Protein AF-A0A1I0CHV0-F1 (afdb_monomer)

InterPro domains:
  IPR035167 Protein of unknown function DUF5316 [PF17247] (23-93)

Nearest PDB structures (foldseek):
  6bqh-assembly1_A  TM=4.645E-01  e=4.351E+00  Homo sapiens
  8qhx-assembly1_D  TM=4.788E-01  e=8.820E+00  Synechocystis sp. PCC 6803
  5zhy-assembly1_C  TM=3.837E-01  e=8.820E+00  Human coronavirus 229E

pLDDT: mean 77.14, std 11.53, range [48.94, 89.38]

Solvent-accessible surface area (backbone atoms only — not comparable to full-atom values): 4953 Å² total; per-residue (Å²): 97,72,67,37,34,50,50,25,48,52,51,49,57,61,48,51,59,44,39,80,78,38,52,69,59,34,52,51,52,35,43,51,49,11,52,48,26,42,48,50,19,47,50,55,47,50,56,50,57,58,46,53,78,73,56,82,71,83,91,56,75,67,58,55,56,50,52,50,52,48,23,53,31,41,29,42,26,14,45,54,33,41,52,51,45,52,51,49,52,53,50,62,72,78,98

Organism: NCBI:txid930131

Sequence (95 aa):
MRKSILYGFAVLLLLSITSFFNFSLYLSIISIIGFGSVFISGLIVGAFVRERDLYSSTKSSNRERKDRKIGLRIAAFGLPFVITSIILFVFIHNG

Structure (mmCIF, N/CA/C/O backbone):
data_AF-A0A1I0CHV0-F1
#
_entry.id   AF-A0A1I0CHV0-F1
#
loop_
_atom_site.group_PDB
_atom_site.id
_atom_site.type_symbol
_atom_site.label_atom_id
_atom_site.label_alt_id
_atom_site.label_comp_id
_atom_site.label_asym_id
_atom_site.label_entity_id
_atom_site.label_seq_id
_atom_site.pdbx_PDB_ins_code
_atom_site.Cartn_x
_atom_site.Cartn_y
_atom_site.Cartn_z
_atom_site.occupancy
_atom_site.B_iso_or_equiv
_atom_site.auth_seq_id
_atom_site.auth_comp_id
_atom_site.auth_asym_id
_atom_site.auth_atom_id
_atom_site.pdbx_PDB_model_num
ATOM 1 N N . MET A 1 1 ? 12.515 -0.441 1.447 1.00 62.69 1 MET A N 1
ATOM 2 C CA . MET A 1 1 ? 11.313 -1.237 1.766 1.00 62.69 1 MET A CA 1
ATOM 3 C C . MET A 1 1 ? 10.947 -1.074 3.230 1.00 62.69 1 MET A C 1
ATOM 5 O O . MET A 1 1 ? 9.935 -0.441 3.465 1.00 62.69 1 MET A O 1
ATOM 9 N N . ARG A 1 2 ? 11.799 -1.469 4.195 1.00 72.12 2 ARG A N 1
ATOM 10 C CA . ARG A 1 2 ? 11.543 -1.251 5.640 1.00 72.12 2 ARG A CA 1
ATOM 11 C C . ARG A 1 2 ? 11.144 0.190 5.998 1.00 72.12 2 ARG A C 1
ATOM 13 O O . ARG A 1 2 ? 10.129 0.391 6.641 1.00 72.12 2 ARG A O 1
ATOM 20 N N . LYS A 1 3 ? 11.878 1.188 5.486 1.00 80.88 3 LYS A N 1
ATOM 21 C CA . LYS A 1 3 ? 11.551 2.612 5.698 1.00 80.88 3 LYS A CA 1
ATOM 22 C C . LYS A 1 3 ? 10.177 3.006 5.129 1.00 80.88 3 LYS A C 1
ATOM 24 O O . LYS A 1 3 ? 9.439 3.712 5.787 1.00 80.88 3 LYS A O 1
ATOM 29 N N . SER A 1 4 ? 9.817 2.518 3.939 1.00 77.56 4 SER A N 1
ATOM 30 C CA . SER A 1 4 ? 8.527 2.819 3.290 1.00 77.56 4 SER A CA 1
ATOM 31 C C . SER A 1 4 ? 7.337 2.266 4.077 1.00 77.56 4 SER A C 1
ATOM 33 O O . SER A 1 4 ? 6.348 2.966 4.240 1.00 77.56 4 SER A O 1
ATOM 35 N N . ILE A 1 5 ? 7.471 1.049 4.611 1.00 79.12 5 ILE A N 1
ATOM 36 C CA . ILE A 1 5 ? 6.470 0.439 5.498 1.00 79.12 5 ILE A CA 1
ATOM 37 C C . ILE A 1 5 ? 6.359 1.246 6.797 1.00 79.12 5 ILE A C 1
ATOM 39 O O . ILE A 1 5 ? 5.259 1.570 7.227 1.00 79.12 5 ILE A O 1
ATOM 43 N N . LEU A 1 6 ? 7.499 1.628 7.386 1.00 84.56 6 LEU A N 1
ATOM 44 C CA . LEU A 1 6 ? 7.543 2.441 8.603 1.00 84.56 6 LEU A CA 1
ATOM 45 C C . LEU A 1 6 ? 6.844 3.797 8.415 1.00 84.56 6 LEU A C 1
ATOM 47 O O . LEU A 1 6 ? 6.074 4.204 9.276 1.00 84.56 6 LEU A O 1
ATOM 51 N N 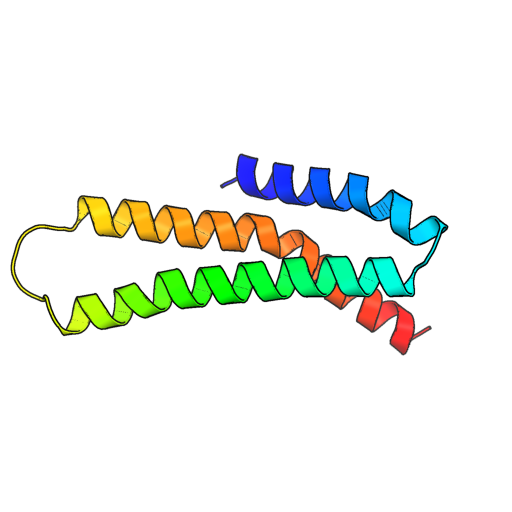. TYR A 1 7 ? 7.063 4.472 7.280 1.00 86.75 7 TYR A N 1
ATOM 52 C CA . TYR A 1 7 ? 6.346 5.707 6.951 1.00 86.75 7 TYR A CA 1
ATOM 53 C C . TYR A 1 7 ? 4.842 5.471 6.787 1.00 86.75 7 TYR A C 1
ATOM 55 O O . TYR A 1 7 ? 4.062 6.298 7.246 1.00 86.75 7 TYR A O 1
ATOM 63 N N . GLY A 1 8 ? 4.433 4.344 6.194 1.00 82.62 8 GLY A N 1
ATOM 64 C CA . GLY A 1 8 ? 3.023 3.954 6.119 1.00 82.62 8 GLY A CA 1
ATOM 65 C C . GLY A 1 8 ? 2.393 3.840 7.507 1.00 82.62 8 GLY A C 1
ATOM 66 O O . GLY A 1 8 ? 1.376 4.471 7.767 1.00 82.62 8 GLY A O 1
ATOM 67 N N . PHE A 1 9 ? 3.048 3.136 8.436 1.00 85.12 9 PHE A N 1
ATOM 68 C CA . PHE A 1 9 ? 2.592 3.042 9.827 1.00 85.12 9 PHE A CA 1
ATOM 69 C C . PHE A 1 9 ? 2.591 4.387 10.560 1.00 85.12 9 PHE A C 1
ATOM 71 O O . PHE A 1 9 ? 1.646 4.672 11.285 1.00 85.12 9 PHE A O 1
ATOM 78 N N . ALA A 1 10 ? 3.607 5.231 10.366 1.00 89.38 10 ALA A N 1
ATOM 79 C CA . ALA A 1 10 ? 3.668 6.546 11.004 1.00 89.38 10 ALA A CA 1
ATOM 80 C C . ALA A 1 10 ? 2.519 7.462 10.549 1.00 89.38 10 ALA A C 1
ATOM 82 O O . ALA A 1 10 ? 1.882 8.115 11.372 1.00 89.38 10 ALA A O 1
ATOM 83 N N . VAL A 1 11 ? 2.221 7.475 9.245 1.00 88.19 11 VAL A N 1
ATOM 84 C CA . VAL A 1 11 ? 1.091 8.232 8.685 1.00 88.19 11 VAL A CA 1
ATOM 85 C C . VAL A 1 11 ? -0.239 7.646 9.152 1.00 88.19 11 VAL A C 1
ATOM 87 O O . VAL A 1 11 ? -1.145 8.397 9.496 1.00 88.19 11 VAL A O 1
ATOM 90 N N . LEU A 1 12 ? -0.354 6.319 9.216 1.00 87.56 12 LEU A N 1
ATOM 91 C CA . LEU A 1 12 ? -1.551 5.645 9.713 1.00 87.56 12 LEU A CA 1
ATOM 92 C C . LEU A 1 12 ? -1.813 5.967 11.191 1.00 87.56 12 LEU A C 1
ATOM 94 O O . LEU A 1 12 ? -2.951 6.228 11.563 1.00 87.56 12 LEU A O 1
ATOM 98 N N . LEU A 1 13 ? -0.766 6.037 12.014 1.00 88.19 13 LEU A N 1
ATOM 99 C CA . LEU A 1 13 ? -0.858 6.414 13.426 1.00 88.19 13 LEU A CA 1
ATOM 100 C C . LEU A 1 13 ? -1.287 7.880 13.592 1.00 88.19 13 LEU A C 1
ATOM 102 O O . LEU A 1 13 ? -2.176 8.169 14.388 1.00 88.19 13 LEU A O 1
ATOM 106 N N . LEU A 1 14 ? -0.732 8.792 12.788 1.00 89.19 14 LEU A N 1
ATOM 107 C CA . LEU A 1 14 ? -1.181 10.189 12.723 1.00 89.19 14 LEU A CA 1
ATOM 108 C C . LEU A 1 14 ? -2.656 10.297 12.314 1.00 89.19 14 LEU A C 1
ATOM 110 O O . LEU A 1 14 ? -3.428 11.014 12.949 1.00 89.19 14 LEU A O 1
ATOM 114 N N . LEU A 1 15 ? -3.065 9.555 11.285 1.00 86.62 15 LEU A N 1
ATOM 115 C CA . LEU A 1 15 ? -4.452 9.526 10.824 1.00 86.62 15 LEU A CA 1
ATOM 116 C C . LEU A 1 15 ? -5.386 8.857 11.832 1.00 86.62 15 LEU A C 1
ATOM 118 O O . LEU A 1 15 ? -6.551 9.233 11.895 1.00 86.62 15 LEU A O 1
ATOM 122 N N . SER A 1 16 ? -4.904 7.945 12.677 1.00 86.12 16 SER A N 1
ATOM 123 C CA . SER A 1 16 ? -5.711 7.320 13.731 1.00 86.12 16 SER A CA 1
ATOM 124 C C . SER A 1 16 ? -6.344 8.343 14.677 1.00 86.12 16 SER A C 1
ATOM 126 O O . SER A 1 16 ? -7.407 8.072 15.228 1.00 86.12 16 SER A O 1
ATOM 128 N N . ILE A 1 17 ? -5.762 9.536 14.828 1.00 88.38 17 ILE A N 1
ATOM 129 C CA . ILE A 1 17 ? -6.349 10.626 15.621 1.00 88.38 17 ILE A CA 1
ATOM 130 C C . ILE A 1 17 ? -7.702 11.063 15.037 1.00 88.38 17 ILE A C 1
ATOM 132 O O . ILE A 1 17 ? -8.636 11.339 15.785 1.00 88.38 17 ILE A O 1
ATOM 136 N N . THR A 1 18 ? -7.859 11.057 13.707 1.00 85.06 18 THR A N 1
ATOM 137 C CA . THR A 1 18 ? -9.139 11.413 13.061 1.00 85.06 18 THR A CA 1
ATOM 138 C C . THR A 1 18 ? -10.262 10.422 13.356 1.00 85.06 18 THR A C 1
ATOM 140 O O . THR A 1 18 ? -11.428 10.817 13.326 1.00 85.06 18 THR A O 1
ATOM 143 N N . SER A 1 19 ? -9.938 9.177 13.729 1.00 83.94 19 SER A N 1
ATOM 144 C CA . SER A 1 19 ? -10.947 8.181 14.110 1.00 83.94 19 SER A CA 1
ATOM 145 C C . SER A 1 19 ? -11.752 8.592 15.348 1.00 83.94 19 SER A C 1
ATOM 147 O O . SER A 1 19 ? -12.939 8.285 15.414 1.00 83.94 19 SER A O 1
ATOM 149 N N . PHE A 1 20 ? -11.150 9.351 16.274 1.00 84.88 20 PHE A N 1
ATOM 150 C CA . PHE A 1 20 ? -11.826 9.855 17.474 1.00 84.88 20 PHE A CA 1
ATOM 151 C C . PHE A 1 20 ? -12.861 10.940 17.166 1.00 84.88 20 PHE A C 1
ATOM 153 O O . PHE A 1 20 ? -13.824 11.093 17.910 1.00 84.88 20 PHE A O 1
ATOM 160 N N . PHE A 1 21 ? -12.671 11.692 16.080 1.00 88.25 21 PHE A N 1
ATOM 161 C CA . PHE A 1 21 ? -13.589 12.759 15.681 1.00 88.25 21 PHE A CA 1
ATOM 162 C C . PHE A 1 21 ? -14.697 12.239 14.773 1.00 88.25 21 PHE A C 1
ATOM 164 O O . PHE A 1 21 ? -15.862 12.592 14.940 1.00 88.25 21 PHE A O 1
ATOM 171 N N . ASN A 1 22 ? -14.336 1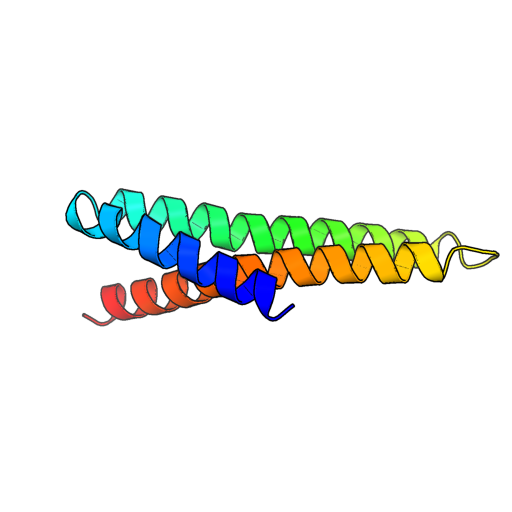1.427 13.777 1.00 86.75 22 ASN A N 1
ATOM 172 C CA . ASN A 1 22 ? -15.291 10.880 12.829 1.00 86.75 22 ASN A CA 1
ATOM 173 C C . ASN A 1 22 ? -14.762 9.586 12.206 1.00 86.75 22 ASN A C 1
ATOM 175 O O . ASN A 1 22 ? -13.925 9.585 11.298 1.00 86.75 22 ASN A O 1
ATOM 179 N N . PHE A 1 23 ? -15.315 8.472 12.672 1.00 81.81 23 PHE A N 1
ATOM 180 C CA . PHE A 1 23 ? -14.927 7.141 12.230 1.00 81.81 23 PHE A CA 1
ATOM 181 C C . PHE A 1 23 ? -15.212 6.882 10.737 1.00 81.81 23 PHE A C 1
ATOM 183 O O . PHE A 1 23 ? -14.424 6.218 10.063 1.00 81.81 23 PHE A O 1
ATOM 190 N N . SER A 1 24 ? -16.286 7.460 10.188 1.00 83.75 24 SER A N 1
ATOM 191 C CA . SER A 1 24 ? -16.650 7.310 8.770 1.00 83.75 24 SER A CA 1
ATOM 192 C C . SER A 1 24 ? -15.660 8.026 7.841 1.00 83.75 24 SER A C 1
ATOM 194 O O . SER A 1 24 ? -15.209 7.467 6.834 1.00 83.75 24 SER A O 1
ATOM 196 N N . LEU A 1 25 ? -15.236 9.240 8.215 1.00 84.94 25 LEU A N 1
ATOM 197 C CA . LEU A 1 25 ? -14.185 9.970 7.499 1.00 84.94 25 LEU A CA 1
ATOM 198 C C . LEU A 1 25 ? -12.844 9.235 7.570 1.00 84.94 25 LEU A C 1
ATOM 200 O O . LEU A 1 25 ? -12.162 9.103 6.554 1.00 84.94 25 LEU A O 1
ATOM 204 N N . TYR A 1 26 ? -12.491 8.705 8.740 1.00 85.94 26 TYR A N 1
ATOM 205 C CA . TYR A 1 26 ? -11.273 7.921 8.927 1.00 85.94 26 TYR A CA 1
ATOM 206 C C . TYR A 1 26 ? -11.224 6.686 8.014 1.00 85.94 26 TYR A C 1
ATOM 208 O O . TYR A 1 26 ? -10.248 6.495 7.281 1.00 85.94 26 TYR A O 1
ATOM 216 N N . LEU A 1 27 ? -12.298 5.889 7.985 1.00 84.69 27 LEU A N 1
ATOM 217 C CA . LEU A 1 27 ? -12.412 4.727 7.098 1.00 84.69 27 LEU A CA 1
ATOM 218 C C . LEU A 1 27 ? -12.303 5.108 5.622 1.00 84.69 27 LEU A C 1
ATOM 220 O O . LEU A 1 27 ? -11.622 4.419 4.857 1.00 84.69 27 LEU A O 1
ATOM 224 N N . SER A 1 28 ? -12.940 6.211 5.226 1.00 86.44 28 SER A N 1
ATOM 225 C CA . SER A 1 28 ? -12.896 6.709 3.849 1.00 86.44 28 SER A CA 1
ATOM 226 C C . SER A 1 28 ? -11.468 7.074 3.438 1.00 86.44 28 SER A C 1
ATOM 228 O O . SER A 1 28 ? -10.988 6.619 2.399 1.00 86.44 28 SER A O 1
ATOM 230 N N . ILE A 1 29 ? -10.748 7.823 4.278 1.00 86.81 29 ILE A N 1
ATOM 231 C CA . ILE A 1 29 ? -9.365 8.247 4.014 1.00 86.81 29 ILE A CA 1
ATOM 232 C C . ILE A 1 29 ? -8.433 7.038 3.900 1.00 86.81 29 ILE A C 1
ATOM 234 O O . ILE A 1 29 ? -7.681 6.929 2.929 1.00 86.81 29 ILE A O 1
ATOM 238 N N . ILE A 1 30 ? -8.493 6.105 4.854 1.00 88.56 30 ILE A N 1
ATOM 239 C CA . ILE A 1 30 ? -7.645 4.906 4.827 1.00 88.56 30 ILE A CA 1
ATOM 240 C C . ILE A 1 30 ? -7.942 4.054 3.600 1.00 88.56 30 ILE A C 1
ATOM 242 O O . ILE A 1 30 ? -7.010 3.570 2.959 1.00 88.56 30 ILE A O 1
ATOM 246 N N . SER A 1 31 ? -9.215 3.888 3.247 1.00 84.69 31 SER A N 1
ATOM 247 C CA . SER A 1 31 ? -9.600 3.079 2.092 1.00 84.69 31 SER A CA 1
ATOM 248 C C . SER A 1 31 ? -9.117 3.712 0.789 1.00 84.69 31 SER A C 1
ATOM 250 O O . SER A 1 31 ? -8.537 3.012 -0.037 1.00 84.69 31 SER A O 1
ATOM 252 N N . ILE A 1 32 ? -9.246 5.032 0.627 1.00 88.75 32 ILE A N 1
ATOM 253 C CA . ILE A 1 32 ? -8.732 5.753 -0.548 1.00 88.75 32 ILE A CA 1
ATOM 254 C C . ILE A 1 32 ? -7.209 5.620 -0.650 1.00 88.75 32 ILE A C 1
ATOM 256 O O . ILE A 1 32 ? -6.692 5.307 -1.721 1.00 88.75 32 ILE A O 1
ATOM 260 N N . ILE A 1 33 ? -6.475 5.814 0.449 1.00 87.38 33 ILE A N 1
ATOM 261 C CA . ILE A 1 33 ? -5.007 5.715 0.451 1.00 87.38 33 ILE A CA 1
ATOM 262 C C . ILE A 1 33 ? -4.560 4.270 0.197 1.00 87.38 33 ILE A C 1
ATOM 264 O O . ILE A 1 33 ? -3.658 4.029 -0.611 1.00 87.38 33 ILE A O 1
ATOM 268 N N . GLY A 1 34 ? -5.198 3.297 0.846 1.00 85.56 34 GLY A N 1
ATOM 269 C CA . GLY A 1 34 ? -4.907 1.874 0.698 1.00 85.56 34 GLY A CA 1
ATOM 270 C C . GLY A 1 34 ? -5.174 1.372 -0.719 1.00 85.56 34 GLY A C 1
ATOM 271 O O . GLY A 1 34 ? -4.260 0.881 -1.380 1.00 85.56 34 GLY A O 1
ATOM 272 N N . PHE A 1 35 ? -6.391 1.551 -1.234 1.00 85.31 35 PHE A N 1
ATOM 273 C CA . PHE A 1 35 ? -6.721 1.139 -2.600 1.00 85.31 35 PHE A CA 1
ATOM 274 C C . PHE A 1 35 ? -5.960 1.949 -3.645 1.00 85.31 35 PHE A C 1
ATOM 276 O O . PHE A 1 35 ? -5.439 1.368 -4.594 1.00 85.31 35 PHE A O 1
ATOM 283 N N . GLY A 1 36 ? -5.829 3.263 -3.462 1.00 86.12 36 GLY A N 1
ATOM 284 C CA . GLY A 1 36 ? -5.115 4.133 -4.394 1.00 86.12 36 GLY A CA 1
ATOM 285 C C . GLY A 1 36 ? -3.647 3.743 -4.543 1.00 86.12 36 GLY A C 1
ATOM 286 O O . GLY A 1 36 ? -3.140 3.640 -5.656 1.00 86.12 36 GLY A O 1
ATOM 287 N N . SER A 1 37 ? -2.959 3.444 -3.443 1.00 84.69 37 SER A N 1
ATOM 288 C CA . SER A 1 37 ? -1.555 3.017 -3.481 1.00 84.69 37 SER A CA 1
ATOM 289 C C . SER A 1 37 ? -1.359 1.637 -4.120 1.00 84.69 37 SER A C 1
ATOM 291 O O . SER A 1 37 ? -0.408 1.458 -4.887 1.00 84.69 37 SER A O 1
ATOM 293 N N . VAL A 1 38 ? -2.260 0.679 -3.876 1.00 83.75 38 VAL A N 1
ATOM 294 C CA . VAL A 1 38 ? -2.248 -0.626 -4.560 1.00 83.75 38 VAL A CA 1
ATOM 295 C C . VAL A 1 38 ? -2.538 -0.457 -6.048 1.00 83.75 38 VAL A C 1
ATOM 297 O O . VAL A 1 38 ? -1.814 -1.014 -6.871 1.00 83.75 38 VAL A O 1
ATOM 300 N N . PHE A 1 39 ? -3.534 0.352 -6.405 1.00 85.12 39 PHE A N 1
ATOM 301 C CA . PHE A 1 39 ? -3.919 0.610 -7.789 1.00 85.12 39 PHE A CA 1
ATOM 302 C C . PHE A 1 39 ? -2.798 1.295 -8.575 1.00 85.12 39 PHE A C 1
ATOM 304 O O . PHE A 1 39 ? -2.419 0.824 -9.644 1.00 85.12 39 PHE A O 1
ATOM 311 N N . ILE A 1 40 ? -2.192 2.348 -8.019 1.00 84.94 40 ILE A N 1
ATOM 312 C CA . ILE A 1 40 ? -1.044 3.038 -8.623 1.00 84.94 40 ILE A CA 1
ATOM 313 C C . ILE A 1 40 ? 0.144 2.083 -8.752 1.00 84.94 40 ILE A C 1
ATOM 315 O O . ILE A 1 40 ? 0.792 2.049 -9.795 1.00 84.94 40 ILE A O 1
ATOM 319 N N . SER A 1 41 ? 0.430 1.271 -7.730 1.00 83.75 41 SER A N 1
ATOM 320 C CA . SER A 1 41 ? 1.494 0.267 -7.815 1.00 83.75 41 SER A CA 1
ATOM 321 C C . SER A 1 41 ? 1.224 -0.759 -8.920 1.00 83.75 41 SER A C 1
ATOM 323 O O . SER A 1 41 ? 2.125 -1.066 -9.700 1.00 83.75 41 SER A O 1
ATOM 325 N N . GLY A 1 42 ? -0.016 -1.237 -9.031 1.00 80.56 42 GLY A N 1
ATOM 326 C CA . GLY A 1 42 ? -0.463 -2.158 -10.071 1.00 80.56 42 GLY A CA 1
ATOM 327 C C . GLY A 1 42 ? -0.375 -1.558 -11.471 1.00 80.56 42 GLY A C 1
ATOM 328 O O . GLY A 1 42 ? 0.115 -2.227 -12.372 1.00 80.56 42 GLY A O 1
ATOM 329 N N . LEU A 1 43 ? -0.757 -0.290 -11.652 1.00 82.75 43 LEU A N 1
ATOM 330 C CA . LEU A 1 43 ? -0.601 0.429 -12.920 1.00 82.75 43 LEU A CA 1
ATOM 331 C C . LEU A 1 43 ? 0.865 0.594 -13.303 1.00 82.75 43 LEU A C 1
ATOM 333 O O . LEU A 1 43 ? 1.227 0.320 -14.442 1.00 82.75 43 LEU A O 1
ATOM 337 N N . ILE A 1 44 ? 1.711 0.996 -12.354 1.00 79.88 44 ILE A N 1
ATOM 338 C CA . ILE A 1 44 ? 3.152 1.140 -12.574 1.00 79.88 44 ILE A CA 1
ATOM 339 C C . ILE A 1 44 ? 3.726 -0.214 -12.990 1.00 79.88 44 ILE A C 1
ATOM 341 O O . ILE A 1 44 ? 4.318 -0.324 -14.053 1.00 79.88 44 ILE A O 1
ATOM 345 N N . VAL A 1 45 ? 3.510 -1.273 -12.208 1.00 75.69 45 VAL A N 1
ATOM 346 C CA . 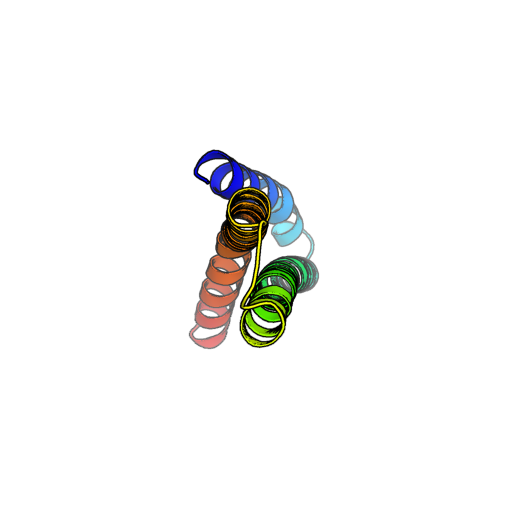VAL A 1 45 ? 4.047 -2.608 -12.519 1.00 75.69 45 VAL A CA 1
ATOM 347 C C . VAL A 1 45 ? 3.451 -3.176 -13.816 1.00 75.69 45 VAL A C 1
ATOM 349 O O . VAL A 1 45 ? 4.191 -3.744 -14.615 1.00 75.69 45 VAL A O 1
ATOM 352 N N . GLY A 1 46 ? 2.149 -3.010 -14.048 1.00 68.69 46 GLY A N 1
ATOM 353 C CA . GLY A 1 46 ? 1.426 -3.530 -15.212 1.00 68.69 46 GLY A CA 1
ATOM 354 C C . GLY A 1 46 ? 1.773 -2.825 -16.524 1.00 68.69 46 GLY A C 1
ATOM 355 O O . GLY A 1 46 ? 1.917 -3.496 -17.545 1.00 68.69 46 GLY A O 1
ATOM 356 N N . ALA A 1 47 ? 1.993 -1.507 -16.504 1.00 66.44 47 ALA A N 1
ATOM 357 C CA . ALA A 1 47 ? 2.490 -0.765 -17.663 1.00 66.44 47 ALA A CA 1
ATOM 358 C C . ALA A 1 47 ? 3.847 -1.315 -18.140 1.00 66.44 47 ALA A C 1
ATOM 360 O O . ALA A 1 47 ? 4.062 -1.473 -19.340 1.00 66.44 47 ALA A O 1
ATOM 361 N N . PHE A 1 48 ? 4.719 -1.713 -17.209 1.00 61.12 48 PHE A N 1
ATOM 362 C CA . PHE A 1 48 ? 6.032 -2.270 -17.543 1.00 61.12 48 PHE A CA 1
ATOM 363 C C . PHE A 1 48 ? 6.000 -3.725 -18.007 1.00 61.12 48 PHE A C 1
ATOM 365 O O . PHE A 1 48 ? 6.822 -4.109 -18.836 1.00 61.12 48 PHE A O 1
ATOM 372 N N . VAL A 1 49 ? 5.064 -4.547 -17.515 1.00 60.53 49 VAL A N 1
ATOM 373 C CA . VAL A 1 49 ? 4.872 -5.904 -18.063 1.00 60.53 49 VAL A CA 1
ATOM 374 C C . VAL A 1 49 ? 4.519 -5.815 -19.550 1.00 60.53 49 VAL A C 1
ATOM 376 O O . VAL A 1 49 ? 5.074 -6.560 -20.350 1.00 60.53 49 VAL A O 1
ATOM 379 N N . ARG A 1 50 ? 3.695 -4.833 -19.934 1.00 58.84 50 ARG A N 1
ATOM 380 C CA . ARG A 1 50 ? 3.289 -4.610 -21.327 1.00 58.84 50 ARG A CA 1
ATOM 381 C C . ARG A 1 50 ? 4.420 -4.073 -22.217 1.00 58.84 50 ARG A C 1
ATOM 383 O O . ARG A 1 50 ? 4.490 -4.440 -23.384 1.00 58.84 50 ARG A O 1
ATOM 390 N N . GLU A 1 51 ? 5.328 -3.251 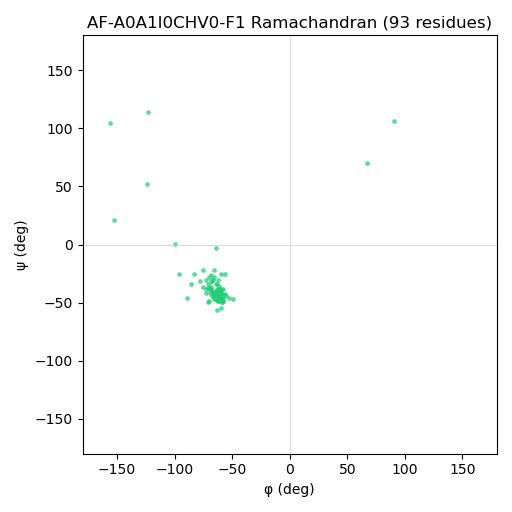-21.683 1.00 55.03 51 GLU A N 1
ATOM 391 C CA . GLU A 1 51 ? 6.550 -2.827 -22.397 1.00 55.03 51 GLU A CA 1
ATOM 392 C C . GLU A 1 51 ? 7.546 -3.979 -22.605 1.00 55.03 51 GLU A C 1
ATOM 394 O O . GLU A 1 51 ? 8.229 -4.020 -23.628 1.00 55.03 51 GLU A O 1
ATOM 399 N N . ARG A 1 52 ? 7.614 -4.938 -21.672 1.00 54.16 52 ARG A N 1
ATOM 400 C CA . ARG A 1 52 ? 8.489 -6.119 -21.763 1.00 54.16 52 ARG A CA 1
ATOM 401 C C . ARG A 1 52 ? 8.180 -6.999 -22.973 1.00 54.16 52 ARG A C 1
ATOM 403 O O . ARG A 1 52 ? 9.108 -7.507 -23.596 1.00 54.16 52 ARG A O 1
ATOM 410 N N . ASP A 1 53 ? 6.897 -7.144 -23.296 1.00 56.25 53 ASP A N 1
ATOM 411 C CA . ASP A 1 53 ? 6.433 -7.936 -24.439 1.00 56.25 53 ASP A CA 1
ATOM 412 C C . ASP A 1 53 ? 6.657 -7.210 -25.780 1.00 56.25 53 ASP A C 1
ATOM 414 O O . ASP A 1 53 ? 6.755 -7.854 -26.822 1.00 56.25 53 ASP A O 1
ATOM 418 N N . LEU A 1 54 ? 6.787 -5.876 -25.761 1.00 54.12 54 LEU A N 1
ATOM 419 C CA . LEU A 1 54 ? 6.975 -5.039 -26.955 1.00 54.12 54 LEU A CA 1
ATOM 420 C C . LEU A 1 54 ? 8.451 -4.705 -27.257 1.00 54.12 54 LEU A C 1
ATOM 422 O O . LEU A 1 54 ? 8.790 -4.472 -28.414 1.00 54.12 54 LEU A O 1
ATOM 426 N N . TYR A 1 55 ? 9.338 -4.703 -26.253 1.00 52.34 55 TYR A N 1
ATOM 427 C CA . TYR A 1 55 ? 10.747 -4.290 -26.375 1.00 52.34 55 TYR A CA 1
ATOM 428 C C . TYR A 1 55 ? 11.733 -5.385 -25.928 1.00 52.34 55 TYR A C 1
ATOM 430 O O . TYR A 1 55 ? 12.644 -5.149 -25.132 1.00 52.34 55 TYR A O 1
ATOM 438 N N . SER A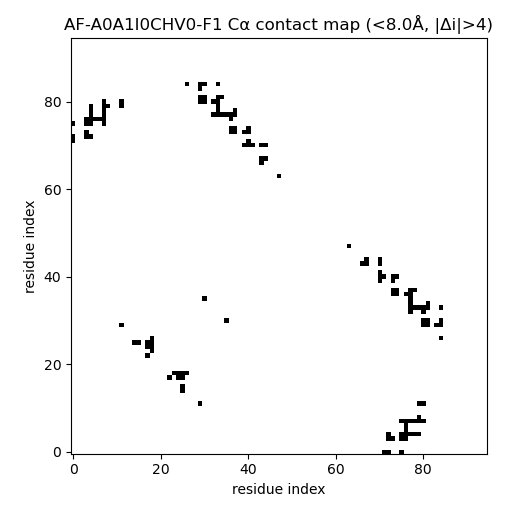 1 56 ? 11.593 -6.597 -26.471 1.00 48.94 56 SER A N 1
ATOM 439 C CA . SER A 1 56 ? 12.498 -7.734 -26.217 1.00 48.94 56 SER A CA 1
ATOM 440 C C . SER A 1 56 ? 13.945 -7.536 -26.711 1.00 48.94 56 SER A C 1
ATOM 442 O O . SER A 1 56 ? 14.809 -8.368 -26.430 1.00 48.94 56 SER A O 1
ATOM 444 N N . SER A 1 57 ? 14.267 -6.417 -27.367 1.00 50.16 57 SER A N 1
ATOM 445 C CA . SER A 1 57 ? 15.617 -6.113 -27.839 1.00 50.16 57 SER A CA 1
ATOM 446 C C . SER A 1 57 ? 16.145 -4.785 -27.291 1.00 50.16 57 SER A C 1
ATOM 448 O O . SER A 1 57 ? 15.750 -3.704 -27.713 1.00 50.16 57 SER A O 1
ATOM 450 N N . THR A 1 58 ? 17.185 -4.916 -26.461 1.00 51.84 58 THR A N 1
ATOM 451 C CA . THR A 1 58 ? 18.303 -3.964 -26.327 1.00 51.84 58 THR A CA 1
ATOM 452 C C . THR A 1 58 ? 18.151 -2.846 -25.274 1.00 51.84 58 THR A C 1
ATOM 454 O O . THR A 1 58 ? 17.526 -1.818 -25.483 1.00 51.84 58 THR A O 1
ATOM 457 N N . LYS A 1 59 ? 18.893 -3.014 -24.161 1.00 50.44 59 LYS A N 1
ATOM 458 C CA . LYS A 1 59 ? 19.372 -1.972 -23.218 1.00 50.44 59 LYS A CA 1
ATOM 459 C C . LYS A 1 59 ? 18.330 -1.212 -22.359 1.00 50.44 59 LYS A C 1
ATOM 461 O O . LYS A 1 59 ? 18.215 0.002 -22.469 1.00 50.44 59 LYS A O 1
ATOM 466 N N . SER A 1 60 ? 17.698 -1.856 -21.367 1.00 54.50 60 SER A N 1
ATOM 467 C CA . SER A 1 60 ? 17.066 -1.106 -20.244 1.00 54.50 60 SER A CA 1
ATOM 468 C C . SER A 1 60 ? 16.952 -1.857 -18.898 1.00 54.50 60 SER A C 1
ATOM 470 O O . SER A 1 60 ? 16.186 -1.478 -18.014 1.00 54.50 60 SER A O 1
ATOM 472 N N . SER A 1 61 ? 17.750 -2.904 -18.655 1.00 63.09 61 SER A N 1
ATOM 473 C CA . SER A 1 61 ? 17.594 -3.754 -17.453 1.00 63.09 61 SER A CA 1
ATOM 474 C C . SER A 1 61 ? 17.749 -3.016 -16.108 1.00 63.09 61 SER A C 1
ATOM 476 O O . SER A 1 61 ? 17.201 -3.444 -15.089 1.00 63.09 61 SER A O 1
ATOM 478 N N . ASN A 1 62 ? 18.488 -1.901 -16.076 1.00 65.94 62 ASN A N 1
ATOM 479 C CA . ASN A 1 62 ? 18.757 -1.153 -14.845 1.00 65.94 62 ASN A CA 1
ATOM 480 C C . ASN A 1 62 ? 17.649 -0.140 -14.499 1.00 65.94 62 ASN A C 1
ATOM 482 O O . ASN A 1 62 ? 17.356 0.059 -13.317 1.00 65.94 62 ASN A O 1
ATOM 486 N N . ARG A 1 63 ? 17.007 0.468 -15.510 1.00 66.50 63 ARG A N 1
ATOM 487 C CA . ARG A 1 63 ? 15.851 1.365 -15.319 1.00 66.50 63 ARG A CA 1
ATOM 488 C C . ARG A 1 63 ? 14.640 0.562 -14.867 1.00 66.50 63 ARG A C 1
ATOM 490 O O . ARG A 1 63 ? 14.104 0.808 -13.794 1.00 66.50 63 ARG A O 1
ATOM 497 N N . GLU A 1 64 ? 14.366 -0.529 -15.566 1.00 67.56 64 GLU A N 1
ATOM 498 C CA . GLU A 1 64 ? 13.258 -1.430 -15.267 1.00 67.56 64 GLU A CA 1
ATOM 499 C C . GLU A 1 64 ? 13.315 -2.008 -13.835 1.00 67.56 64 GLU A C 1
ATOM 501 O O . GLU A 1 64 ? 12.328 -2.024 -13.094 1.00 67.56 64 GLU A O 1
ATOM 506 N N . ARG A 1 65 ? 14.507 -2.417 -13.370 1.00 71.25 65 ARG A N 1
ATOM 507 C CA . ARG A 1 65 ? 14.715 -2.855 -11.975 1.00 71.25 65 ARG A CA 1
ATOM 508 C C . ARG A 1 65 ? 14.492 -1.731 -10.961 1.00 71.25 65 ARG A C 1
ATOM 510 O O . ARG A 1 65 ? 14.077 -2.017 -9.835 1.00 71.25 65 ARG A O 1
ATOM 517 N N . LYS A 1 66 ? 14.813 -0.481 -11.302 1.00 74.62 66 LYS A N 1
ATOM 518 C CA . LYS A 1 66 ? 14.621 0.682 -10.424 1.00 74.62 66 LYS A CA 1
ATOM 519 C C . LYS A 1 66 ? 13.139 1.036 -10.318 1.00 74.62 66 LYS A C 1
ATOM 521 O O . LYS A 1 66 ? 12.659 1.237 -9.205 1.00 74.62 66 LYS A O 1
ATOM 526 N N . ASP A 1 67 ? 12.414 0.988 -11.423 1.00 69.38 67 ASP A N 1
ATOM 527 C CA . ASP A 1 67 ? 11.002 1.363 -11.479 1.00 69.38 67 ASP A CA 1
ATOM 528 C C . ASP A 1 67 ? 10.109 0.286 -10.849 1.00 69.38 67 ASP A C 1
ATOM 530 O O . ASP A 1 67 ? 9.240 0.597 -10.030 1.00 69.38 67 ASP A O 1
ATOM 534 N N . ARG A 1 68 ? 10.444 -1.001 -11.026 1.00 73.81 68 ARG A N 1
ATOM 535 C CA . ARG A 1 68 ? 9.823 -2.098 -10.258 1.00 73.81 68 ARG A CA 1
ATOM 536 C C . ARG A 1 68 ? 10.048 -1.951 -8.749 1.00 73.81 68 ARG A C 1
ATOM 538 O O . ARG A 1 68 ? 9.146 -2.218 -7.955 1.00 73.81 68 ARG A O 1
ATOM 545 N N . LYS A 1 69 ? 11.234 -1.496 -8.323 1.00 78.38 69 LYS A N 1
ATOM 546 C CA . LYS A 1 69 ? 11.512 -1.197 -6.904 1.00 78.38 69 LYS A CA 1
ATOM 547 C C . LYS A 1 69 ? 10.688 -0.014 -6.392 1.00 78.38 69 LYS A C 1
ATOM 549 O O . LYS A 1 69 ? 10.386 0.005 -5.200 1.00 78.38 69 LYS A O 1
ATOM 554 N N . ILE A 1 70 ? 10.352 0.959 -7.239 1.00 80.00 70 ILE A N 1
ATOM 555 C CA . ILE A 1 70 ? 9.481 2.088 -6.882 1.00 80.00 70 ILE A CA 1
ATOM 556 C C . ILE A 1 70 ? 8.044 1.596 -6.711 1.00 80.00 70 ILE A C 1
ATOM 558 O O . ILE A 1 70 ? 7.475 1.809 -5.642 1.00 80.00 70 ILE A O 1
ATOM 562 N N . GLY A 1 71 ? 7.512 0.839 -7.676 1.00 78.56 71 GLY A N 1
ATOM 563 C CA . GLY A 1 71 ? 6.183 0.226 -7.574 1.00 78.56 71 GLY A CA 1
ATOM 564 C C . GLY A 1 71 ? 6.025 -0.596 -6.293 1.00 78.56 71 GLY A C 1
ATOM 565 O O . GLY A 1 71 ? 5.071 -0.398 -5.540 1.00 78.56 71 GLY A O 1
ATOM 566 N N . LEU A 1 72 ? 7.018 -1.428 -5.957 1.00 81.25 72 LEU A N 1
ATOM 567 C CA . LEU A 1 72 ? 6.982 -2.232 -4.731 1.00 81.25 72 LEU A CA 1
ATOM 568 C C . LEU A 1 72 ? 7.066 -1.391 -3.445 1.00 81.25 72 LEU A C 1
ATOM 570 O O . LEU A 1 72 ? 6.522 -1.782 -2.418 1.00 81.25 72 LEU A O 1
ATOM 574 N N . ARG A 1 73 ? 7.754 -0.240 -3.466 1.00 82.50 73 ARG A N 1
ATOM 575 C CA . ARG A 1 73 ? 7.795 0.685 -2.317 1.00 82.50 73 ARG A CA 1
ATOM 576 C C . ARG A 1 73 ? 6.456 1.382 -2.108 1.00 82.50 73 ARG A C 1
ATOM 578 O O . ARG A 1 73 ? 6.085 1.570 -0.955 1.00 82.50 73 ARG A O 1
ATOM 585 N N . ILE A 1 74 ? 5.766 1.740 -3.190 1.00 81.12 74 ILE A N 1
ATOM 586 C CA . ILE A 1 74 ? 4.432 2.351 -3.147 1.00 81.12 74 ILE A CA 1
ATOM 587 C C . ILE A 1 74 ? 3.422 1.342 -2.593 1.00 81.12 74 ILE A C 1
ATOM 589 O O . ILE A 1 74 ? 2.720 1.660 -1.638 1.00 81.12 74 ILE A O 1
ATOM 593 N N . ALA A 1 75 ? 3.436 0.099 -3.089 1.00 80.62 75 ALA A N 1
ATOM 594 C CA . ALA A 1 75 ? 2.617 -0.975 -2.523 1.00 80.62 75 ALA A CA 1
ATOM 595 C C . ALA A 1 75 ? 2.921 -1.194 -1.036 1.00 80.62 75 ALA A C 1
ATOM 597 O O . ALA A 1 75 ? 2.008 -1.253 -0.223 1.00 80.62 75 ALA A O 1
ATOM 598 N N . ALA A 1 76 ? 4.201 -1.254 -0.657 1.00 82.81 76 ALA A N 1
ATOM 599 C CA . ALA A 1 76 ? 4.603 -1.461 0.732 1.00 82.81 76 ALA A CA 1
ATOM 600 C C . ALA A 1 76 ? 4.220 -0.296 1.669 1.00 82.81 76 ALA A C 1
ATOM 602 O O . ALA A 1 76 ? 4.031 -0.522 2.859 1.00 82.81 76 ALA A O 1
ATOM 603 N N . PHE A 1 77 ? 4.115 0.933 1.155 1.00 83.12 77 PHE A N 1
ATOM 604 C CA . PHE A 1 77 ? 3.584 2.079 1.901 1.00 83.12 77 PHE A CA 1
ATOM 605 C C . PHE A 1 77 ? 2.063 1.988 2.084 1.00 83.12 77 PHE A C 1
ATOM 607 O O . PHE A 1 77 ? 1.558 2.329 3.146 1.00 83.12 77 PHE A O 1
ATOM 614 N N . GLY A 1 78 ? 1.352 1.506 1.063 1.00 77.00 78 GLY A N 1
ATOM 615 C CA . GLY A 1 78 ? -0.097 1.308 1.054 1.00 77.00 78 GLY A CA 1
ATOM 616 C C . GLY A 1 78 ? -0.616 0.148 1.892 1.00 77.00 78 GLY A C 1
ATOM 617 O O . GLY A 1 78 ? -1.727 0.182 2.414 1.00 77.00 78 GLY A O 1
ATOM 618 N N . LEU A 1 79 ? 0.207 -0.887 2.023 1.00 83.00 79 LEU A N 1
ATOM 619 C CA . LEU A 1 79 ? -0.146 -2.164 2.635 1.00 83.00 79 LEU A CA 1
ATOM 620 C C . LEU A 1 79 ? -0.695 -2.037 4.071 1.00 83.00 79 LEU A C 1
ATOM 622 O O . LEU A 1 79 ? -1.727 -2.649 4.344 1.00 83.00 79 LEU A O 1
ATOM 626 N N . PRO A 1 80 ? -0.101 -1.223 4.971 1.00 85.50 80 PRO A N 1
ATOM 627 C CA . PRO A 1 80 ? -0.663 -0.971 6.297 1.00 85.50 80 PRO A CA 1
ATOM 628 C C . PRO A 1 80 ? -2.100 -0.439 6.248 1.00 85.50 80 PRO A C 1
ATOM 630 O O . PRO A 1 80 ? -2.945 -0.929 6.985 1.00 85.50 80 PRO A O 1
ATOM 633 N N . PHE A 1 81 ? -2.407 0.490 5.336 1.00 86.81 81 PHE A N 1
ATOM 634 C CA . PHE A 1 81 ? -3.751 1.059 5.189 1.00 86.81 81 PHE A CA 1
ATOM 635 C C . PHE A 1 81 ? -4.769 0.014 4.737 1.00 86.81 81 PHE A C 1
ATOM 637 O O . PHE A 1 81 ? -5.870 -0.051 5.277 1.00 86.81 81 PHE A O 1
ATOM 644 N N . VAL A 1 82 ? -4.388 -0.840 3.784 1.00 83.25 82 VAL A N 1
ATOM 645 C CA . VAL A 1 82 ? -5.248 -1.933 3.309 1.00 83.25 82 VAL A CA 1
ATOM 646 C C . VAL A 1 82 ? -5.518 -2.937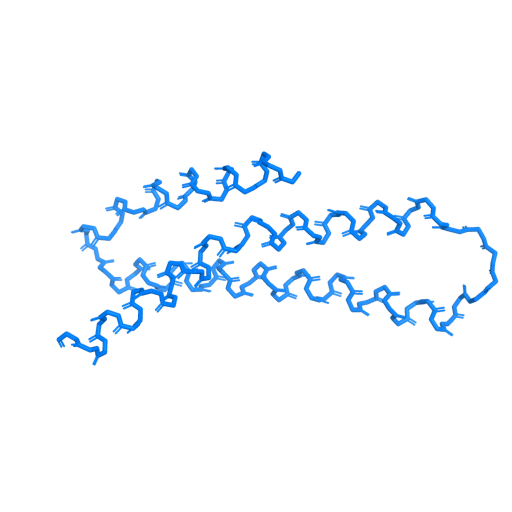 4.428 1.00 83.25 82 VAL A C 1
ATOM 648 O O . VAL A 1 82 ? -6.672 -3.283 4.661 1.00 83.25 82 VAL A O 1
ATOM 651 N N . ILE A 1 83 ? -4.481 -3.364 5.158 1.00 85.38 83 ILE A N 1
ATOM 652 C CA . ILE A 1 83 ? -4.633 -4.285 6.293 1.00 85.38 83 ILE A CA 1
ATOM 653 C C . ILE A 1 83 ? -5.560 -3.681 7.348 1.00 85.38 83 ILE A C 1
ATOM 655 O O . ILE A 1 83 ? -6.500 -4.341 7.782 1.00 85.38 83 ILE A O 1
ATOM 659 N N . THR A 1 84 ? -5.332 -2.428 7.744 1.00 84.06 84 THR A N 1
ATOM 660 C CA . THR A 1 84 ? -6.162 -1.760 8.751 1.00 84.06 84 THR A CA 1
ATOM 661 C C . THR A 1 84 ? -7.605 -1.600 8.280 1.00 84.06 84 THR A C 1
ATOM 663 O O . THR A 1 84 ? -8.513 -1.847 9.067 1.00 84.06 84 THR A O 1
ATOM 666 N N . SER A 1 85 ? -7.837 -1.255 7.010 1.00 81.94 85 SER A N 1
ATOM 667 C CA . SER A 1 85 ? -9.188 -1.175 6.440 1.00 81.94 85 SER A CA 1
ATOM 668 C C . SER A 1 85 ? -9.906 -2.528 6.499 1.00 81.94 85 SER A C 1
ATOM 670 O O . SER A 1 85 ? -11.031 -2.591 6.987 1.00 81.94 85 SER A O 1
ATOM 672 N N . ILE A 1 86 ? -9.239 -3.626 6.114 1.00 83.56 86 ILE A N 1
ATOM 673 C CA . ILE A 1 86 ? -9.808 -4.984 6.188 1.00 83.56 86 ILE A CA 1
ATOM 674 C C . ILE A 1 86 ? -10.120 -5.369 7.637 1.00 83.56 86 ILE A C 1
ATOM 676 O O . ILE A 1 86 ? -11.221 -5.834 7.915 1.00 83.56 86 ILE A O 1
ATOM 680 N N . ILE A 1 87 ? -9.178 -5.163 8.564 1.00 84.88 87 ILE A N 1
ATOM 681 C CA . ILE 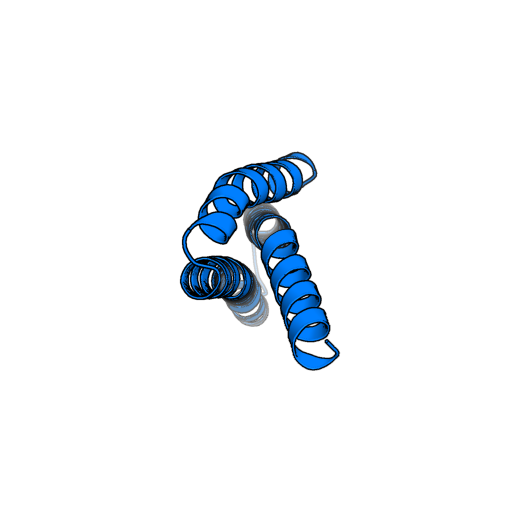A 1 87 ? -9.371 -5.490 9.985 1.00 84.88 87 ILE A CA 1
ATOM 682 C C . ILE A 1 87 ? -10.575 -4.734 10.544 1.00 84.88 87 ILE A C 1
ATOM 684 O O . ILE A 1 87 ? -11.437 -5.347 11.166 1.00 84.88 87 ILE A O 1
ATOM 688 N N . LEU A 1 88 ? -10.657 -3.424 10.300 1.00 81.44 88 LEU A N 1
ATOM 689 C CA . LEU A 1 88 ? -11.772 -2.607 10.772 1.00 81.44 88 LEU A CA 1
ATOM 690 C C . LEU A 1 88 ? -13.090 -3.043 10.142 1.00 81.44 88 LEU A C 1
ATOM 692 O O . LEU A 1 88 ? -14.077 -3.173 10.854 1.00 81.44 88 LEU A O 1
ATOM 696 N N . PHE A 1 89 ? -13.105 -3.323 8.841 1.00 79.94 89 PHE A N 1
ATOM 697 C CA . PHE A 1 89 ? -14.295 -3.807 8.149 1.00 79.94 89 PHE A CA 1
ATOM 698 C C . PHE A 1 89 ? -14.819 -5.114 8.758 1.00 79.94 89 PHE A C 1
ATOM 700 O O . PHE A 1 89 ? -16.005 -5.218 9.065 1.00 79.94 89 PHE A O 1
ATOM 707 N N . VAL A 1 90 ? -13.935 -6.088 9.003 1.00 82.00 90 VAL A N 1
ATOM 708 C CA . VAL A 1 90 ? -14.293 -7.361 9.652 1.00 82.00 90 VAL A CA 1
ATOM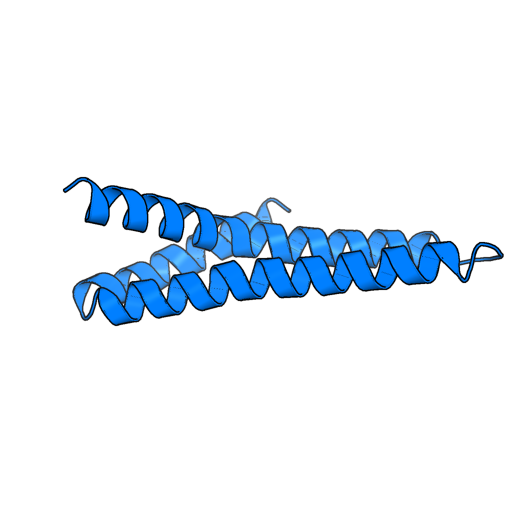 709 C C . VAL A 1 90 ? -14.799 -7.138 11.077 1.00 82.00 90 VAL A C 1
ATOM 711 O O . VAL A 1 90 ? -15.766 -7.776 11.484 1.00 82.00 90 VAL A O 1
ATOM 714 N N . PHE A 1 91 ? -14.173 -6.236 11.832 1.00 81.69 91 PHE A N 1
ATOM 715 C CA . PHE A 1 91 ? -14.562 -5.956 13.215 1.00 81.69 91 PHE A CA 1
ATOM 716 C C . PHE A 1 91 ? -15.930 -5.272 13.311 1.00 81.69 91 PHE A C 1
ATOM 718 O O . PHE A 1 91 ? -16.713 -5.604 14.188 1.00 81.69 91 PHE A O 1
ATOM 725 N N . ILE A 1 92 ? -16.235 -4.352 12.391 1.00 78.31 92 ILE A N 1
ATOM 726 C CA . ILE A 1 92 ? -17.539 -3.676 12.313 1.00 78.31 92 ILE A CA 1
ATOM 727 C C . ILE A 1 92 ? -18.643 -4.652 11.901 1.00 78.31 92 ILE A C 1
ATOM 729 O O . ILE A 1 92 ? -19.771 -4.513 12.350 1.00 78.31 92 ILE A O 1
ATOM 733 N N . HIS A 1 93 ? -18.348 -5.609 11.016 1.00 66.81 93 HIS A N 1
ATOM 734 C CA . H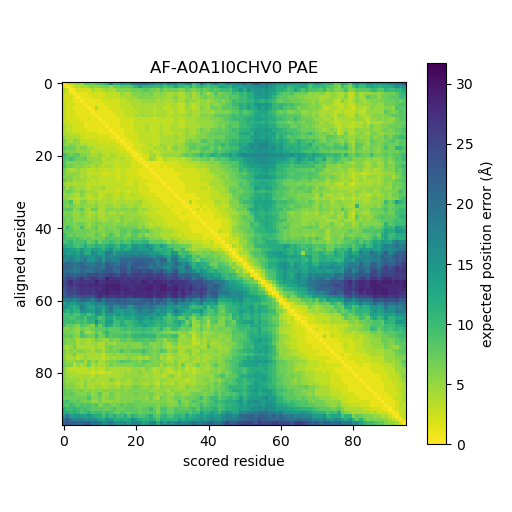IS A 1 93 ? -19.368 -6.521 10.494 1.00 66.81 93 HIS A CA 1
ATOM 735 C C . HIS A 1 93 ? -19.662 -7.715 11.417 1.00 66.81 93 HIS A C 1
ATOM 737 O O . HIS A 1 93 ? -20.752 -8.273 11.352 1.00 66.81 93 HIS A O 1
ATOM 743 N N . ASN A 1 94 ? -18.704 -8.104 12.263 1.00 61.25 94 ASN A N 1
ATOM 744 C CA . ASN A 1 94 ? -18.857 -9.188 13.242 1.00 61.25 94 ASN A CA 1
ATOM 745 C C . ASN A 1 94 ? -19.168 -8.696 14.671 1.00 61.25 94 ASN A C 1
ATOM 747 O O . ASN A 1 94 ? -19.236 -9.525 15.580 1.00 61.25 94 ASN A O 1
ATOM 751 N N . GLY A 1 95 ? -19.269 -7.380 14.878 1.00 51.62 95 GLY A N 1
ATOM 752 C CA . GLY A 1 95 ? -19.495 -6.736 16.176 1.00 51.62 95 GLY A CA 1
ATOM 753 C C . GLY A 1 95 ? -20.912 -6.223 16.365 1.00 51.62 95 GLY A C 1
ATOM 754 O O . GLY A 1 95 ? -21.608 -6.001 15.350 1.00 51.62 95 GLY A O 1
#

Secondary structure (DSSP, 8-state):
-HHHHHHHHHHHHHHHHHHHH-HHHHHHHHHHHHHHHHHHHHHHHHHHHHHHHH--SSS-HHHHHHHHHHHHHHHHHHHHHHHHHHHHHHHHH--

Radius of gyration: 16.81 Å; Cα contacts (8 Å, |Δi|>4): 75; chains: 1; bounding box: 39×22×45 Å

Foldseek 3Di:
DVVLLVLLVVVLVVLVVVCVVPVVVSLVVLVCLLVVLLVVLCCQLVVVVVVCVVPVDDDDPPVSVVSNVVSVSSNSSSVVSVVVSVVVVVVVVVD

Mean predicted aligned error: 8.66 Å